Protein AF-A0A815VT09-F1 (afdb_monomer)

Solvent-accessible surface area (backbone atoms only — not comparable to full-atom values): 10024 Å² total; per-residue (Å²): 73,69,74,42,46,54,49,50,65,74,46,77,81,79,57,90,56,63,67,69,66,50,85,74,41,67,67,59,53,48,52,53,51,51,54,52,54,50,49,52,50,40,36,63,64,23,39,87,84,65,73,35,70,61,72,52,72,67,57,49,48,52,47,48,52,58,11,53,47,54,52,54,50,52,55,55,59,70,64,56,77,78,65,90,78,62,76,71,81,79,61,67,69,85,74,80,70,67,67,75,77,80,74,56,100,73,85,66,86,74,83,78,78,84,72,51,74,67,54,54,52,50,51,52,51,48,58,53,48,54,51,51,49,55,53,50,50,62,70,68,50,72,84,67,90,84,60,87,72,77,75,74,63,80,81,84,74,133

Radius of gyration: 28.89 Å; Cα contacts (8 Å, |Δi|>4): 57; chains: 1; bounding box: 84×43×55 Å

Nearest PDB structures (foldseek):
  8d3x-assembly1_A  TM=6.267E-01  e=7.114E+00  Homo sapiens

Mean predicted aligned error: 17.71 Å

Sequence (158 aa):
MTLFNEINCRKIHGEKNVFRGFFTNPIFYGIWIVTFVVQILLVQYGSFAFSCVPLTLEQWMWCLLFGVTVLLWNQLVNLIPVTRHMPKWGAGEVYEQTLPADLGPEGQPRQASSLTKGQILWLRGITRLQTQIAVVDAFYQPPLPNHPLLTMIPKTST

Organism: NCBI:txid433720

Foldseek 3Di:
DVLLVLLVVVDPPLPLCSCVCCVVDPVSVVVSVVVVVVVQCCQQPVCVPPVHHNDDPVVVVVVVVVSVVVVVVSNVVSVDPPPPPDDPPPVDDPPPPPPPQPPDVPRDGDDDPPDDPVRVVVVVVVVVVVVVVVVVVVVVDDPPPDDPPVVPDPPPDD

InterPro domains:
  IPR006068 Cation-transporting P-type ATPase, C-terminal [PF00689] (2-80)
  IPR022141 Plasma membrane calcium transporting P-type ATPase, C-terminal [PF12424] (118-140)
  IPR023298 P-type ATPase, transmembrane domain superfamily [SSF81665] (1-83)

pLDDT: mean 72.31, std 18.32, range [36.5, 95.69]

Structure (mmCIF, N/CA/C/O backbone):
data_AF-A0A815VT09-F1
#
_entry.id   AF-A0A815VT09-F1
#
loop_
_atom_site.group_PDB
_atom_site.id
_atom_site.type_symbol
_atom_site.label_atom_id
_atom_site.label_alt_id
_atom_site.label_comp_id
_atom_site.label_asym_id
_atom_site.label_entity_id
_atom_site.label_seq_id
_atom_site.pdbx_PDB_ins_code
_atom_site.Cartn_x
_atom_site.Cartn_y
_atom_site.Cartn_z
_atom_site.occupancy
_atom_site.B_iso_or_equiv
_atom_site.auth_seq_id
_atom_site.auth_comp_id
_atom_site.auth_asym_id
_atom_site.auth_atom_id
_atom_site.pdbx_PDB_model_num
ATOM 1 N N . MET A 1 1 ? -3.304 5.896 2.622 1.00 85.31 1 MET A N 1
ATOM 2 C CA . MET A 1 1 ? -1.984 5.978 1.948 1.00 85.31 1 MET A CA 1
ATOM 3 C C . MET A 1 1 ? -1.511 4.640 1.393 1.00 85.31 1 MET A C 1
ATOM 5 O O . MET A 1 1 ? -1.344 4.534 0.187 1.00 85.31 1 MET A O 1
ATOM 9 N N . THR A 1 2 ? -1.314 3.623 2.236 1.00 88.88 2 THR A N 1
ATOM 10 C CA . THR A 1 2 ? -0.730 2.314 1.872 1.00 88.88 2 THR A CA 1
ATOM 11 C C . THR A 1 2 ? -1.445 1.615 0.714 1.00 88.88 2 THR A C 1
ATOM 13 O O . THR A 1 2 ? -0.808 1.300 -0.284 1.00 88.88 2 THR A O 1
ATOM 16 N N . LEU A 1 3 ? -2.771 1.477 0.797 1.00 90.50 3 LEU A N 1
ATOM 17 C CA . LEU A 1 3 ? -3.598 0.862 -0.250 1.00 90.50 3 LEU A CA 1
ATOM 18 C C . LEU A 1 3 ? -3.500 1.574 -1.601 1.00 90.50 3 LEU A C 1
ATOM 20 O O . LEU A 1 3 ? -3.496 0.938 -2.647 1.00 90.50 3 LEU A O 1
ATOM 24 N N . PHE A 1 4 ? -3.422 2.904 -1.597 1.00 89.75 4 PHE A N 1
ATOM 25 C CA . PHE A 1 4 ? -3.283 3.686 -2.826 1.00 89.75 4 PHE A CA 1
ATOM 26 C C . PHE A 1 4 ? -1.862 3.598 -3.389 1.00 89.75 4 PHE A C 1
ATOM 28 O O . PHE A 1 4 ? -1.674 3.580 -4.602 1.00 89.75 4 PHE A O 1
ATOM 35 N N . ASN A 1 5 ? -0.857 3.470 -2.522 1.00 86.94 5 ASN A N 1
ATOM 36 C CA . ASN A 1 5 ? 0.512 3.238 -2.959 1.00 86.94 5 ASN A CA 1
ATOM 37 C C . ASN A 1 5 ? 0.681 1.856 -3.608 1.00 86.94 5 ASN A C 1
ATOM 39 O O . ASN A 1 5 ? 1.377 1.739 -4.609 1.00 86.94 5 ASN A O 1
ATOM 43 N N . GLU A 1 6 ? -0.008 0.827 -3.110 1.00 87.56 6 GLU A N 1
ATOM 44 C CA . GLU A 1 6 ? -0.020 -0.511 -3.720 1.00 87.56 6 GLU A CA 1
ATOM 45 C C . GLU A 1 6 ? -0.489 -0.472 -5.187 1.00 87.56 6 GLU A C 1
ATOM 47 O O . GLU A 1 6 ? 0.095 -1.124 -6.057 1.00 87.56 6 GLU A O 1
ATOM 52 N N . ILE A 1 7 ? -1.476 0.379 -5.491 1.00 87.12 7 ILE A N 1
ATOM 53 C CA . ILE A 1 7 ? -1.954 0.622 -6.860 1.00 87.12 7 ILE A CA 1
ATOM 54 C C . ILE A 1 7 ? -0.858 1.260 -7.728 1.00 87.12 7 ILE A C 1
ATOM 56 O O . ILE A 1 7 ? -0.670 0.845 -8.874 1.00 87.12 7 ILE A O 1
ATOM 60 N N . ASN A 1 8 ? -0.104 2.226 -7.195 1.00 85.00 8 ASN A N 1
ATOM 61 C CA . ASN A 1 8 ? 1.016 2.851 -7.908 1.00 85.00 8 ASN A CA 1
ATOM 62 C C . ASN A 1 8 ? 2.187 1.877 -8.128 1.00 85.00 8 ASN A C 1
ATOM 64 O O . ASN A 1 8 ? 2.733 1.807 -9.230 1.00 85.00 8 ASN A O 1
ATOM 68 N N . CYS A 1 9 ? 2.548 1.082 -7.116 1.00 82.06 9 CYS A N 1
ATOM 69 C CA . CYS A 1 9 ? 3.658 0.124 -7.183 1.00 82.06 9 CYS A CA 1
ATOM 70 C C . CYS A 1 9 ? 3.436 -0.989 -8.217 1.00 82.06 9 CYS A C 1
ATOM 72 O O . CYS A 1 9 ? 4.402 -1.578 -8.703 1.00 82.06 9 CYS A O 1
ATOM 74 N N . ARG A 1 10 ? 2.183 -1.245 -8.615 1.00 80.81 10 ARG A N 1
ATOM 75 C CA . ARG A 1 10 ? 1.845 -2.206 -9.673 1.00 80.81 10 ARG A CA 1
ATOM 76 C C . ARG A 1 10 ? 2.502 -1.878 -11.018 1.00 80.81 10 ARG A C 1
ATOM 78 O O . ARG A 1 10 ? 2.753 -2.783 -11.813 1.00 80.81 10 ARG A O 1
ATOM 85 N N . LYS A 1 11 ? 2.754 -0.596 -11.305 1.00 69.75 11 LYS A N 1
ATOM 86 C CA . LYS A 1 11 ? 3.280 -0.119 -12.591 1.00 69.75 11 LYS A CA 1
ATOM 87 C C . LYS A 1 11 ? 4.449 0.843 -12.380 1.00 69.75 11 LYS A C 1
ATOM 89 O O . LYS A 1 11 ? 4.314 2.052 -12.485 1.00 69.75 11 LYS A O 1
ATOM 94 N N . ILE A 1 12 ? 5.625 0.270 -12.135 1.00 65.12 12 ILE A N 1
ATOM 95 C CA . ILE A 1 12 ? 6.893 0.993 -11.915 1.00 65.12 12 ILE A CA 1
ATOM 96 C C . ILE A 1 12 ? 7.601 1.469 -13.201 1.00 65.12 12 ILE A C 1
ATOM 98 O O . ILE A 1 12 ? 8.508 2.288 -13.127 1.00 65.12 12 ILE A O 1
ATOM 102 N N . HIS A 1 13 ? 7.197 1.003 -14.388 1.00 55.25 13 HIS A N 1
ATOM 103 C CA . HIS A 1 13 ? 7.882 1.293 -15.663 1.00 55.25 13 HIS A CA 1
ATOM 104 C C . HIS A 1 13 ? 7.384 2.561 -16.391 1.00 55.25 13 HIS A C 1
ATOM 106 O O . HIS A 1 13 ? 7.272 2.571 -17.614 1.00 55.25 13 HIS A O 1
ATOM 112 N N . GLY A 1 14 ? 7.061 3.638 -15.665 1.00 58.47 14 GLY A N 1
ATOM 113 C CA . GLY A 1 14 ? 6.642 4.916 -16.273 1.00 58.47 14 GLY A CA 1
ATOM 114 C C . GLY A 1 14 ? 5.351 4.838 -17.107 1.00 58.47 14 GLY A C 1
ATOM 115 O O . GLY A 1 14 ? 5.069 5.721 -17.919 1.00 58.47 14 GLY A O 1
ATOM 116 N N . GLU A 1 15 ? 4.558 3.774 -16.941 1.00 66.81 15 GLU A N 1
ATOM 117 C CA . GLU A 1 15 ? 3.270 3.631 -17.612 1.00 66.81 15 GLU A CA 1
ATOM 118 C C . GLU A 1 15 ? 2.275 4.643 -17.029 1.00 66.81 15 GLU A C 1
ATOM 120 O O . GLU A 1 15 ? 1.901 4.568 -15.861 1.00 66.81 15 GLU A O 1
ATOM 125 N N . LYS A 1 16 ? 1.784 5.563 -17.865 1.00 62.41 16 LYS A N 1
ATOM 126 C CA . LYS A 1 16 ? 0.903 6.666 -17.441 1.00 62.41 16 LYS A CA 1
ATOM 127 C C . LYS A 1 16 ? -0.470 6.230 -16.917 1.00 62.41 16 LYS A C 1
ATOM 129 O O . LYS A 1 16 ? -1.183 7.058 -16.376 1.00 62.41 16 LYS A O 1
ATOM 134 N N . ASN A 1 17 ? -0.868 4.965 -17.058 1.00 73.12 17 ASN A N 1
ATOM 135 C CA . ASN A 1 17 ? -2.198 4.491 -16.667 1.00 73.12 17 ASN A CA 1
ATOM 136 C C . ASN A 1 17 ? -2.110 3.382 -15.610 1.00 73.12 17 ASN A C 1
ATOM 138 O O . ASN A 1 17 ? -2.202 2.198 -15.940 1.00 73.12 17 ASN A O 1
ATOM 142 N N . VAL A 1 18 ? -2.022 3.759 -14.331 1.00 72.00 18 VAL A N 1
ATOM 143 C CA . VAL A 1 18 ? -2.031 2.816 -13.190 1.00 72.00 18 VAL A CA 1
ATOM 144 C C . VAL A 1 18 ? -3.286 1.933 -13.138 1.00 72.00 18 VAL A C 1
ATOM 146 O O . VAL A 1 18 ? -3.215 0.784 -12.700 1.00 72.00 18 VAL A O 1
ATOM 149 N N . PHE A 1 19 ? -4.412 2.404 -13.684 1.00 69.88 19 PHE A N 1
ATOM 150 C CA . PHE A 1 19 ? -5.679 1.663 -13.749 1.00 69.88 19 PHE A CA 1
ATOM 151 C C . PHE A 1 19 ? -5.796 0.696 -14.938 1.00 69.88 19 PHE A C 1
ATOM 153 O O . PHE A 1 19 ? -6.715 -0.126 -14.978 1.00 69.88 19 PHE A O 1
ATOM 160 N N . ARG A 1 20 ? -4.886 0.744 -15.922 1.00 74.38 20 ARG A N 1
ATOM 161 C CA . ARG A 1 20 ? -5.005 -0.107 -17.116 1.00 74.38 20 ARG A CA 1
ATOM 162 C C . ARG A 1 20 ? -4.812 -1.573 -16.739 1.00 74.38 20 ARG A C 1
ATOM 164 O O . ARG A 1 20 ? -3.770 -1.957 -16.215 1.00 74.38 20 ARG A O 1
ATOM 171 N N . GLY A 1 21 ? -5.830 -2.394 -16.976 1.00 73.19 21 GLY A N 1
ATOM 172 C CA . GLY A 1 21 ? -5.823 -3.806 -16.595 1.00 73.19 21 GLY A CA 1
ATOM 173 C C . GLY A 1 21 ? -5.904 -4.043 -15.085 1.00 73.19 21 GLY A C 1
ATOM 174 O O . GLY A 1 21 ? -5.399 -5.053 -14.603 1.00 73.19 21 GLY A O 1
ATOM 175 N N . PHE A 1 22 ? -6.466 -3.103 -14.312 1.00 78.94 22 PHE A N 1
ATOM 176 C CA . PHE A 1 22 ? -6.713 -3.278 -12.872 1.00 78.94 22 PHE A CA 1
ATOM 177 C C . PHE A 1 22 ? -7.554 -4.532 -12.589 1.00 78.94 22 PHE A C 1
ATOM 179 O O . PHE A 1 22 ? -7.165 -5.367 -11.783 1.00 78.94 22 PHE A O 1
ATOM 186 N N . PHE A 1 23 ? -8.637 -4.718 -13.345 1.00 78.62 23 PHE A N 1
ATOM 187 C CA . PHE A 1 23 ? -9.553 -5.856 -13.203 1.00 78.62 23 PHE A CA 1
ATOM 188 C C . PHE A 1 23 ? -9.113 -7.127 -13.944 1.00 78.62 23 PHE A C 1
ATOM 190 O O . PHE A 1 23 ? -9.783 -8.148 -13.862 1.00 78.62 23 PHE A O 1
ATOM 197 N N . THR A 1 24 ? -7.997 -7.092 -14.677 1.00 83.00 24 THR A N 1
ATOM 198 C CA . THR A 1 24 ? -7.518 -8.253 -15.448 1.00 83.00 24 THR A CA 1
ATOM 199 C C . THR A 1 24 ? -6.841 -9.294 -14.556 1.00 83.00 24 THR A C 1
ATOM 201 O O . THR A 1 24 ? -6.805 -10.468 -14.908 1.00 83.00 24 THR A O 1
ATOM 204 N N . ASN A 1 25 ? -6.299 -8.883 -13.404 1.00 84.62 25 ASN A N 1
ATOM 205 C CA . ASN A 1 25 ? -5.637 -9.785 -12.468 1.00 84.62 25 ASN A CA 1
ATOM 206 C C . ASN A 1 25 ? -6.471 -9.929 -11.179 1.00 84.62 25 ASN A C 1
ATOM 208 O O . ASN A 1 25 ? -6.451 -9.012 -10.351 1.00 84.62 25 ASN A O 1
ATOM 212 N N . PRO A 1 26 ? -7.168 -11.065 -10.983 1.00 84.88 26 PRO A N 1
ATOM 213 C CA . PRO A 1 26 ? -8.036 -11.263 -9.828 1.00 84.88 26 PRO A CA 1
ATOM 214 C C . PRO A 1 26 ? -7.314 -11.354 -8.491 1.00 84.88 26 PRO A C 1
ATOM 216 O O . PRO A 1 26 ? -7.870 -10.985 -7.458 1.00 84.88 26 PRO A O 1
ATOM 219 N N . ILE A 1 27 ? -6.050 -11.766 -8.508 1.00 88.38 27 ILE A N 1
ATOM 220 C CA . ILE A 1 27 ? -5.225 -11.842 -7.304 1.00 88.38 27 ILE A CA 1
ATOM 221 C C . ILE A 1 27 ? -4.957 -10.431 -6.770 1.00 88.38 27 ILE A C 1
ATOM 223 O O . ILE A 1 27 ? -5.018 -10.208 -5.565 1.00 88.38 27 ILE A O 1
ATOM 227 N N . PHE A 1 28 ? -4.720 -9.464 -7.663 1.00 87.56 28 PHE A N 1
ATOM 228 C CA . PHE A 1 28 ? -4.390 -8.096 -7.269 1.00 87.56 28 PHE A CA 1
ATOM 229 C C . PHE A 1 28 ? -5.549 -7.405 -6.544 1.00 87.56 28 PHE A C 1
ATOM 231 O O . PHE A 1 28 ? -5.385 -6.964 -5.408 1.00 87.56 28 PHE A O 1
ATOM 238 N N . TYR A 1 29 ? -6.735 -7.331 -7.163 1.00 89.00 29 TYR A N 1
ATOM 239 C CA . TYR A 1 29 ? -7.871 -6.693 -6.491 1.00 89.00 29 TYR A CA 1
ATOM 240 C C . TYR A 1 29 ? -8.353 -7.520 -5.289 1.00 89.00 29 TYR A C 1
ATOM 242 O O . TYR A 1 29 ? -8.861 -6.945 -4.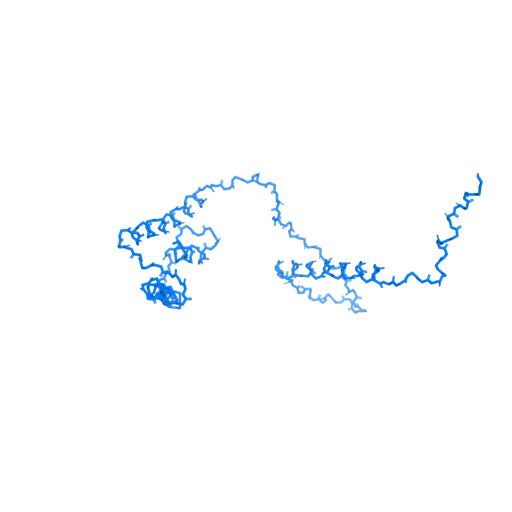331 1.00 89.00 29 TYR A O 1
ATOM 250 N N . GLY A 1 30 ? -8.163 -8.846 -5.303 1.00 92.81 30 GLY A N 1
ATOM 251 C CA . GLY A 1 30 ? -8.461 -9.714 -4.166 1.00 92.81 30 GLY A CA 1
ATOM 252 C C . GLY A 1 30 ? -7.643 -9.345 -2.929 1.00 92.81 30 GLY A C 1
ATOM 253 O O . GLY A 1 30 ? -8.219 -9.080 -1.875 1.00 92.81 30 GLY A O 1
ATOM 254 N N . ILE A 1 31 ? -6.315 -9.252 -3.065 1.00 92.38 31 ILE A N 1
ATOM 255 C CA . ILE A 1 31 ? -5.425 -8.834 -1.969 1.00 92.38 31 ILE A CA 1
ATOM 256 C C . ILE A 1 31 ? -5.783 -7.424 -1.500 1.00 92.38 31 ILE A C 1
ATOM 258 O O . ILE A 1 31 ? -5.928 -7.210 -0.301 1.00 92.38 31 ILE A O 1
ATOM 262 N N . TRP A 1 32 ? -6.007 -6.497 -2.431 1.00 93.00 32 TRP A N 1
ATOM 263 C CA . TRP A 1 32 ? -6.353 -5.112 -2.113 1.00 93.00 32 TRP A CA 1
ATOM 264 C C . TRP A 1 32 ? -7.653 -4.985 -1.296 1.00 93.0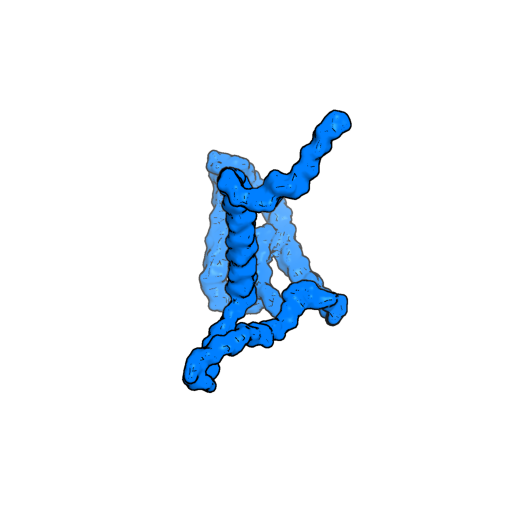0 32 TRP A C 1
ATOM 266 O O . TRP A 1 32 ? -7.726 -4.216 -0.338 1.00 93.00 32 TRP A O 1
ATOM 276 N N . ILE A 1 33 ? -8.690 -5.759 -1.638 1.00 93.69 33 ILE A N 1
ATOM 277 C CA . ILE A 1 33 ? -9.955 -5.774 -0.884 1.00 93.69 33 ILE A CA 1
ATOM 278 C C . ILE A 1 33 ? -9.749 -6.402 0.496 1.00 93.69 33 ILE A C 1
ATOM 280 O O . ILE A 1 33 ? -10.225 -5.858 1.492 1.00 93.69 33 ILE A O 1
ATOM 284 N N . VAL A 1 34 ? -9.032 -7.528 0.572 1.00 95.69 34 VAL A N 1
ATOM 285 C CA . VAL A 1 34 ? -8.756 -8.207 1.846 1.00 95.69 34 VAL A CA 1
ATOM 286 C C . VAL A 1 34 ? -7.996 -7.281 2.794 1.00 95.69 34 VAL A C 1
ATOM 288 O O . VAL A 1 34 ? -8.390 -7.140 3.951 1.00 95.69 34 VAL A O 1
ATOM 291 N N . THR A 1 35 ? -6.952 -6.600 2.319 1.00 94.56 35 THR A N 1
ATOM 292 C CA . THR A 1 35 ? -6.179 -5.663 3.144 1.00 94.56 35 THR A CA 1
ATOM 293 C C . THR A 1 35 ? -7.012 -4.459 3.582 1.00 94.56 35 THR A C 1
ATOM 295 O O . THR A 1 35 ? -6.883 -4.037 4.731 1.00 94.56 35 THR A O 1
ATOM 298 N N . PHE A 1 36 ? -7.910 -3.942 2.738 1.00 93.94 36 PHE A N 1
ATOM 299 C CA . PHE A 1 36 ? -8.838 -2.871 3.117 1.00 93.94 36 PHE A CA 1
ATOM 300 C C . PHE A 1 36 ? -9.814 -3.296 4.224 1.00 93.94 36 PHE A C 1
ATOM 302 O O . PHE A 1 36 ? -9.952 -2.595 5.227 1.00 93.94 36 PHE A O 1
ATOM 309 N N . VAL A 1 37 ? -10.444 -4.466 4.090 1.00 94.81 37 VAL A N 1
ATOM 310 C CA . VAL A 1 37 ? -11.382 -4.985 5.100 1.00 94.81 37 VAL A CA 1
ATOM 311 C C . VAL A 1 37 ? -10.667 -5.258 6.421 1.00 94.81 37 VAL A C 1
ATOM 313 O O . VAL A 1 37 ? -11.146 -4.850 7.478 1.00 94.81 37 VAL A O 1
ATOM 316 N N . VAL A 1 38 ? -9.492 -5.892 6.372 1.00 94.31 38 VAL A N 1
ATOM 317 C CA . VAL A 1 38 ? -8.682 -6.144 7.571 1.00 94.31 38 VAL A CA 1
ATOM 318 C C . VAL A 1 38 ? -8.284 -4.830 8.247 1.00 94.31 38 VAL A C 1
ATOM 320 O O . VAL A 1 38 ? -8.389 -4.734 9.466 1.00 94.31 38 VAL A O 1
ATOM 323 N N . GLN A 1 39 ? -7.897 -3.796 7.492 1.00 92.19 39 GLN A N 1
ATOM 324 C CA . GLN A 1 39 ? -7.597 -2.476 8.060 1.00 92.19 39 GLN A CA 1
ATOM 325 C C . GLN A 1 39 ? -8.801 -1.869 8.787 1.00 92.19 39 GLN A C 1
ATOM 327 O O . GLN A 1 39 ? -8.631 -1.351 9.887 1.00 92.19 39 GLN A O 1
ATOM 332 N N . ILE A 1 40 ? -10.012 -1.971 8.230 1.00 91.31 40 ILE A N 1
ATOM 333 C CA . ILE A 1 40 ? -11.229 -1.489 8.904 1.00 91.31 40 ILE A CA 1
ATOM 334 C C . ILE A 1 40 ? -11.460 -2.249 10.213 1.00 91.31 40 ILE A C 1
ATOM 336 O O . ILE A 1 40 ? -11.683 -1.627 11.251 1.00 91.31 40 ILE A O 1
ATOM 340 N N . LEU A 1 41 ? -11.366 -3.582 10.187 1.00 92.00 41 LEU A N 1
ATOM 341 C CA . LEU A 1 41 ? -11.570 -4.405 11.381 1.00 92.00 41 LEU A CA 1
ATOM 342 C C . LEU A 1 41 ? -10.536 -4.096 12.471 1.00 92.00 41 LEU A C 1
ATOM 344 O O . LEU A 1 41 ? -10.894 -3.968 13.640 1.00 92.00 41 LEU A O 1
ATOM 348 N N . LEU A 1 42 ? -9.269 -3.925 12.094 1.00 91.31 42 LEU A N 1
ATOM 349 C CA . LEU A 1 42 ? -8.201 -3.587 13.033 1.00 91.31 42 LEU A CA 1
ATOM 350 C C . LEU A 1 42 ? -8.348 -2.174 13.603 1.00 91.31 42 LEU A C 1
ATOM 352 O O . LEU A 1 42 ? -8.144 -1.984 14.796 1.00 91.31 42 LEU A O 1
ATOM 356 N N . VAL A 1 43 ? -8.730 -1.183 12.798 1.00 90.44 43 VAL A N 1
ATOM 357 C CA . VAL A 1 43 ? -8.909 0.191 13.294 1.00 90.44 43 VAL A CA 1
ATOM 358 C C . VAL A 1 43 ? -10.126 0.290 14.215 1.00 90.44 43 VAL A C 1
ATOM 360 O O . VAL A 1 43 ? -10.063 0.966 15.238 1.00 90.44 43 VAL A O 1
ATOM 363 N N . GLN A 1 44 ? -11.220 -0.401 13.889 1.00 88.12 44 GLN A N 1
ATOM 364 C CA . GLN A 1 44 ? -12.461 -0.299 14.656 1.00 88.12 44 GLN A CA 1
ATOM 365 C C . GLN A 1 44 ? -12.467 -1.180 15.915 1.00 88.12 44 GLN A C 1
ATOM 367 O O . GLN A 1 44 ? -13.031 -0.779 16.933 1.00 88.12 44 GLN A O 1
ATOM 372 N N . TYR A 1 45 ? -11.842 -2.361 15.861 1.00 87.44 45 TYR A N 1
ATOM 373 C CA . TYR A 1 45 ? -11.901 -3.371 16.928 1.00 87.44 45 TYR A CA 1
ATOM 374 C C . TYR A 1 45 ? -10.532 -3.756 17.508 1.00 87.44 45 TYR A C 1
ATOM 376 O O . TYR A 1 45 ? -10.465 -4.463 18.511 1.00 87.44 45 TYR A O 1
ATOM 384 N N . GLY A 1 46 ? -9.424 -3.278 16.941 1.00 85.69 46 GLY A N 1
ATOM 385 C CA . GLY A 1 46 ? -8.064 -3.594 17.394 1.00 85.69 46 GLY A CA 1
ATOM 386 C C . GLY A 1 46 ? -7.603 -2.830 18.636 1.00 85.69 46 GLY A C 1
ATOM 387 O O . GLY A 1 46 ? -6.411 -2.836 18.935 1.00 85.69 46 GLY A O 1
ATOM 388 N N . SER A 1 47 ? -8.511 -2.185 19.373 1.00 80.69 47 SER A N 1
ATOM 389 C CA . SER A 1 47 ? -8.170 -1.358 20.537 1.00 80.69 47 SER A CA 1
ATOM 390 C C . SER A 1 47 ? -7.445 -2.138 21.637 1.00 80.69 47 SER A C 1
ATOM 392 O O . SER A 1 47 ? -6.475 -1.646 22.202 1.00 80.69 47 SER A O 1
ATOM 394 N N . PHE A 1 48 ? -7.839 -3.394 21.872 1.00 75.75 48 PHE A N 1
ATOM 395 C CA . PHE A 1 48 ? -7.244 -4.232 22.917 1.00 75.75 48 PHE A CA 1
ATOM 396 C C . PHE A 1 48 ? -5.839 -4.756 22.570 1.00 75.75 48 PHE A C 1
ATOM 398 O O . PHE A 1 48 ? -4.990 -4.856 23.447 1.00 75.75 48 PHE A O 1
ATOM 405 N N . ALA A 1 49 ? -5.582 -5.094 21.301 1.00 83.25 49 ALA A N 1
ATOM 406 C CA . ALA A 1 49 ? -4.334 -5.742 20.879 1.00 83.25 49 ALA A CA 1
ATOM 407 C C . ALA A 1 49 ? -3.303 -4.771 20.280 1.00 83.25 49 ALA A C 1
ATOM 409 O O . ALA A 1 49 ? -2.102 -4.990 20.408 1.00 83.25 49 ALA A O 1
ATOM 410 N N . PHE A 1 50 ? -3.762 -3.708 19.619 1.00 83.19 50 PHE A N 1
ATOM 411 C CA . PHE A 1 50 ? -2.918 -2.777 18.864 1.00 83.19 50 PHE A CA 1
ATOM 412 C C . PHE A 1 50 ? -2.990 -1.342 19.399 1.00 83.19 50 PHE A C 1
ATOM 414 O O . PHE A 1 50 ? -2.489 -0.430 18.743 1.00 83.19 50 PHE A O 1
ATOM 421 N N . SER A 1 51 ? -3.635 -1.123 20.554 1.00 84.38 51 SER A N 1
ATOM 422 C CA . SER A 1 51 ? -3.848 0.204 21.158 1.00 84.38 51 SER A CA 1
ATOM 423 C C . SER A 1 51 ? -4.397 1.238 20.166 1.00 84.38 51 SER A C 1
ATOM 425 O O . SER A 1 51 ? -4.073 2.423 20.228 1.00 84.38 51 SER A O 1
ATOM 427 N N . CYS A 1 52 ? -5.207 0.781 19.208 1.00 84.94 52 CYS A N 1
ATOM 428 C CA . CYS A 1 52 ? -5.804 1.630 18.187 1.00 84.94 52 CYS A CA 1
ATOM 429 C C . CYS A 1 52 ? -7.090 2.273 18.720 1.00 84.94 52 CYS A C 1
ATOM 431 O O . CYS A 1 52 ? -7.910 1.616 19.367 1.00 84.94 52 CYS A O 1
ATOM 433 N N . VAL A 1 53 ? -7.271 3.563 18.442 1.00 87.56 53 VAL A N 1
ATOM 434 C CA . VAL A 1 53 ? -8.515 4.283 18.738 1.00 87.56 53 VAL A CA 1
ATOM 435 C C . VAL A 1 53 ? -9.397 4.232 17.489 1.00 87.56 53 VAL A C 1
ATOM 437 O O . VAL A 1 53 ? -8.889 4.511 16.398 1.00 87.56 53 VAL A O 1
ATOM 440 N N . PRO A 1 54 ? -10.693 3.889 17.615 1.00 88.38 54 PRO A N 1
ATOM 441 C CA . PRO A 1 54 ? -11.600 3.889 16.479 1.00 88.38 54 PRO A CA 1
ATOM 442 C C . PRO A 1 54 ? -11.681 5.288 15.870 1.00 88.38 54 PRO A C 1
ATOM 444 O O . PRO A 1 54 ? -11.897 6.282 16.566 1.00 88.38 54 PRO A O 1
ATOM 447 N N . LEU A 1 55 ? -11.501 5.351 14.557 1.00 89.62 55 LEU A N 1
ATOM 448 C CA . LEU A 1 55 ? -11.473 6.601 13.812 1.00 89.62 55 LEU A CA 1
ATOM 449 C C . LEU A 1 55 ? -12.896 7.064 13.481 1.00 89.62 55 LEU A C 1
ATOM 451 O O . LEU A 1 55 ? -13.742 6.261 13.077 1.00 89.62 55 LEU A O 1
ATOM 455 N N . THR A 1 56 ? -13.162 8.365 13.607 1.00 92.25 56 THR A N 1
ATOM 456 C CA . THR A 1 56 ? -14.453 8.936 13.192 1.00 92.25 56 THR A CA 1
ATOM 457 C C . THR A 1 56 ? -14.569 8.970 11.667 1.00 92.25 56 THR A C 1
ATOM 459 O O . THR A 1 56 ? -13.565 8.972 10.953 1.00 92.25 56 THR A O 1
ATOM 462 N N . LEU A 1 57 ? -15.797 9.021 11.136 1.00 90.69 57 LEU A N 1
ATOM 463 C CA . LEU A 1 57 ? -16.030 9.043 9.685 1.00 90.69 57 LEU A CA 1
ATOM 464 C C . LEU A 1 57 ? -15.337 10.236 9.005 1.00 90.69 57 LEU A C 1
ATOM 466 O O . LEU A 1 57 ? -14.786 10.094 7.918 1.00 90.69 57 LEU A O 1
ATOM 470 N N . GLU A 1 58 ? -15.295 11.391 9.668 1.00 93.62 58 GLU A N 1
ATOM 471 C CA . GLU A 1 58 ? -14.573 12.563 9.169 1.00 93.62 58 GLU A CA 1
ATOM 472 C C . GLU A 1 58 ? -13.069 12.283 9.018 1.00 93.62 58 GLU A C 1
ATOM 474 O O . GLU A 1 58 ? -12.480 12.554 7.974 1.00 93.62 58 GLU A O 1
ATOM 479 N N . GLN A 1 59 ? -12.446 11.663 10.022 1.00 92.44 59 GLN A N 1
ATOM 480 C CA . GLN A 1 59 ? -11.030 11.291 9.974 1.00 92.44 59 GLN A CA 1
ATOM 481 C C . GLN A 1 59 ? -10.754 10.219 8.911 1.00 92.44 59 GLN A C 1
ATOM 483 O O . GLN A 1 59 ? -9.747 10.300 8.205 1.00 92.44 59 GLN A O 1
ATOM 488 N N . TRP A 1 60 ? -11.667 9.260 8.729 1.00 92.31 60 TRP A N 1
ATOM 489 C CA . TRP A 1 60 ? -11.608 8.305 7.619 1.00 92.31 60 TRP A CA 1
ATOM 490 C C . TRP A 1 60 ? -11.590 9.009 6.260 1.00 92.31 60 TRP A C 1
ATOM 492 O O . TRP A 1 60 ? -10.775 8.662 5.401 1.00 92.31 60 TRP A O 1
ATOM 502 N N . MET A 1 61 ? -12.434 10.026 6.075 1.00 93.12 61 MET A N 1
ATOM 503 C CA . MET A 1 61 ? -12.470 10.815 4.842 1.00 93.12 61 MET A CA 1
ATOM 504 C C . MET A 1 61 ? -11.177 11.602 4.626 1.00 93.12 61 MET A C 1
ATOM 506 O O . MET A 1 61 ? -10.657 11.604 3.510 1.00 93.12 61 MET A O 1
ATOM 510 N N . TRP A 1 62 ? -10.599 12.189 5.678 1.00 93.69 62 TRP A N 1
ATOM 511 C CA . TRP A 1 62 ? -9.277 12.817 5.599 1.00 93.69 62 TRP A CA 1
ATOM 512 C C . TRP A 1 62 ? -8.189 11.812 5.195 1.00 93.69 62 TRP A C 1
ATOM 514 O O . TRP A 1 62 ? -7.400 12.082 4.286 1.00 93.69 62 TRP A O 1
ATOM 524 N N . CYS A 1 63 ? -8.173 10.617 5.793 1.00 92.75 63 CYS A N 1
ATOM 525 C CA . CYS A 1 63 ? -7.237 9.553 5.420 1.00 92.75 63 CYS A CA 1
ATOM 526 C C . CYS A 1 63 ? -7.399 9.102 3.961 1.00 92.75 63 CYS A C 1
ATOM 528 O O . CYS A 1 63 ? -6.399 8.818 3.287 1.00 92.75 63 CYS A O 1
ATOM 530 N N . LEU A 1 64 ? -8.637 9.031 3.471 1.00 92.31 64 LEU A N 1
ATOM 531 C CA . LEU A 1 64 ? -8.942 8.662 2.093 1.00 92.31 64 LEU A CA 1
ATOM 532 C C . LEU A 1 64 ? -8.506 9.762 1.122 1.00 92.31 64 LEU A C 1
ATOM 534 O O . LEU A 1 64 ? -7.842 9.454 0.133 1.00 92.31 64 LEU A O 1
ATOM 538 N N . LEU A 1 65 ? -8.786 11.027 1.443 1.00 93.56 65 LEU A N 1
ATOM 539 C CA . LEU A 1 65 ? -8.372 12.191 0.659 1.00 93.56 65 LEU A CA 1
ATOM 540 C C . LEU A 1 65 ? -6.853 12.211 0.471 1.00 93.56 65 LEU A C 1
ATOM 542 O O . LEU A 1 65 ? -6.364 12.204 -0.658 1.00 93.56 65 LEU A O 1
ATOM 546 N N . PHE A 1 66 ? -6.105 12.147 1.572 1.00 93.62 66 PHE A N 1
ATOM 547 C CA . PHE A 1 66 ? -4.649 12.073 1.523 1.00 93.62 66 PHE A CA 1
ATOM 548 C C . PHE A 1 66 ? -4.173 10.832 0.754 1.00 93.62 66 PHE A C 1
ATOM 550 O O . PHE A 1 66 ? -3.242 10.916 -0.046 1.00 93.62 66 PHE A O 1
ATOM 557 N N . GLY A 1 67 ? -4.855 9.698 0.935 1.00 91.94 67 GLY A N 1
ATOM 558 C CA . GLY A 1 67 ? -4.635 8.470 0.176 1.00 91.94 67 GLY A CA 1
ATOM 559 C C . GLY A 1 67 ? -4.686 8.659 -1.339 1.00 91.94 67 GLY A C 1
ATOM 560 O O . GLY A 1 67 ? -3.752 8.264 -2.035 1.00 91.94 67 GLY A O 1
ATOM 561 N N . VAL A 1 68 ? -5.747 9.288 -1.840 1.00 91.31 68 VAL A N 1
ATOM 562 C CA . VAL A 1 68 ? -5.947 9.550 -3.273 1.00 91.31 68 VAL A CA 1
ATOM 563 C C . VAL A 1 68 ? -4.899 10.523 -3.814 1.00 91.31 68 VAL A C 1
ATOM 565 O O . VAL A 1 68 ? -4.419 10.338 -4.935 1.00 91.31 68 VAL A O 1
ATOM 568 N N . THR A 1 69 ? -4.469 11.503 -3.015 1.00 92.00 69 THR A N 1
ATOM 569 C CA . THR A 1 69 ? -3.405 12.445 -3.402 1.00 92.00 69 THR A CA 1
ATOM 570 C C . THR A 1 69 ? -2.114 11.733 -3.813 1.00 92.00 69 THR A C 1
ATOM 572 O O . THR A 1 69 ? -1.430 12.204 -4.717 1.00 92.00 69 THR A O 1
ATOM 575 N N . VAL A 1 70 ? -1.800 10.560 -3.250 1.00 90.19 70 VAL A N 1
ATOM 576 C CA . VAL A 1 70 ? -0.626 9.759 -3.655 1.00 90.19 70 VAL A CA 1
ATOM 577 C C . VAL A 1 70 ? -0.734 9.252 -5.098 1.00 90.19 70 VAL A C 1
ATOM 579 O O . VAL A 1 70 ? 0.273 9.193 -5.808 1.00 90.19 70 VAL A O 1
ATOM 582 N N . LEU A 1 71 ? -1.938 8.918 -5.573 1.00 87.44 71 LEU A N 1
ATOM 583 C CA . LEU A 1 71 ? -2.152 8.559 -6.979 1.00 87.44 71 LEU A CA 1
ATOM 584 C C . LEU A 1 71 ? -1.914 9.767 -7.887 1.00 87.44 71 LEU A C 1
ATOM 586 O O . LEU A 1 71 ? -1.202 9.655 -8.880 1.00 87.44 71 LEU A O 1
ATOM 590 N N . LEU A 1 72 ? -2.464 10.929 -7.523 1.00 87.44 72 LEU A N 1
ATOM 591 C CA . LEU A 1 72 ? -2.295 12.170 -8.285 1.00 87.44 72 LEU A CA 1
ATOM 592 C C . LEU A 1 72 ? -0.830 12.616 -8.332 1.00 87.44 72 LEU A C 1
ATOM 594 O O . LEU A 1 72 ? -0.328 12.983 -9.393 1.00 87.44 72 LEU A O 1
ATOM 598 N N . TRP A 1 73 ? -0.130 12.524 -7.201 1.00 87.81 73 TRP A N 1
ATOM 599 C CA . TRP A 1 73 ? 1.284 12.868 -7.092 1.00 87.81 73 TRP A CA 1
ATOM 600 C C . TRP A 1 73 ? 2.156 12.015 -8.017 1.00 87.81 73 TRP A C 1
ATOM 602 O O . TRP A 1 73 ? 3.017 12.548 -8.711 1.00 87.81 73 TRP A O 1
ATOM 612 N N . ASN A 1 74 ? 1.894 10.706 -8.100 1.00 85.12 74 ASN A N 1
ATOM 613 C CA . ASN A 1 74 ? 2.610 9.813 -9.014 1.00 85.12 74 ASN A CA 1
ATOM 614 C C . ASN A 1 74 ? 2.451 10.250 -10.483 1.00 85.12 74 ASN A C 1
ATOM 616 O O . ASN A 1 74 ? 3.418 10.269 -11.240 1.00 85.12 74 ASN A O 1
ATOM 620 N N . GLN A 1 75 ? 1.254 10.688 -10.879 1.00 85.25 75 GLN A N 1
ATOM 621 C CA . GLN A 1 75 ? 1.014 11.183 -12.239 1.00 85.25 75 GLN A CA 1
ATOM 622 C C . GLN A 1 75 ? 1.693 12.518 -12.516 1.00 85.25 75 GLN A C 1
ATOM 624 O O . GLN A 1 75 ? 2.199 12.721 -13.619 1.00 85.25 75 GLN A O 1
ATOM 629 N N . LEU A 1 76 ? 1.749 13.397 -11.516 1.00 85.44 76 LEU A N 1
ATOM 630 C CA . LEU A 1 76 ? 2.484 14.653 -11.609 1.00 85.44 76 LEU A CA 1
ATOM 631 C C . LEU A 1 76 ? 3.990 14.405 -11.781 1.00 85.44 76 LEU A C 1
ATOM 633 O O . LEU A 1 76 ? 4.605 15.002 -12.659 1.00 85.44 76 LEU A O 1
ATOM 637 N N . VAL A 1 77 ? 4.578 13.486 -11.007 1.00 84.06 77 VAL A N 1
ATOM 638 C CA . VAL A 1 77 ? 6.002 13.124 -11.132 1.00 84.06 77 VAL A CA 1
ATOM 639 C C . VAL A 1 77 ? 6.298 12.496 -12.496 1.00 84.06 77 VAL A C 1
ATOM 641 O O . VAL A 1 77 ? 7.278 12.867 -13.136 1.00 84.06 77 VAL A O 1
ATOM 644 N N . ASN A 1 78 ? 5.423 11.617 -12.990 1.00 78.19 78 ASN A N 1
ATOM 645 C CA . ASN A 1 78 ? 5.561 11.008 -14.318 1.00 78.19 78 ASN A CA 1
ATOM 646 C C . ASN A 1 78 ? 5.388 12.007 -15.478 1.00 78.19 78 ASN A C 1
ATOM 648 O O . ASN A 1 78 ? 5.742 11.690 -16.617 1.00 78.19 78 ASN A O 1
ATOM 652 N N . LEU A 1 79 ? 4.824 13.193 -15.222 1.00 79.31 79 LEU A N 1
ATOM 653 C CA . LEU A 1 79 ? 4.698 14.255 -16.218 1.00 79.31 79 LEU A CA 1
ATOM 654 C C . LEU A 1 79 ? 5.999 15.043 -16.389 1.00 79.31 79 LEU A C 1
ATOM 656 O O . LEU A 1 79 ? 6.216 15.596 -17.464 1.00 79.31 79 LEU A O 1
ATOM 660 N N . ILE A 1 80 ? 6.859 15.085 -15.367 1.00 80.00 80 ILE A N 1
ATOM 661 C CA . ILE A 1 80 ? 8.134 15.800 -15.421 1.00 80.00 80 ILE A CA 1
ATOM 662 C C . ILE A 1 80 ? 9.074 15.014 -16.345 1.00 80.00 80 ILE A C 1
ATOM 664 O O . ILE A 1 80 ? 9.514 13.918 -15.980 1.00 80.00 80 ILE A O 1
ATOM 668 N N . PRO A 1 81 ? 9.404 15.527 -17.547 1.00 69.81 81 PRO A N 1
ATOM 669 C CA . PRO A 1 81 ? 10.403 14.883 -18.372 1.00 69.81 81 PRO A CA 1
ATOM 670 C C . PRO A 1 81 ? 11.728 14.972 -17.622 1.00 69.81 81 PRO A C 1
ATOM 672 O O . PRO A 1 81 ? 12.229 16.060 -17.340 1.00 69.81 81 PRO A O 1
ATOM 675 N N . VAL A 1 82 ? 12.301 13.819 -17.291 1.00 64.56 82 VAL A N 1
ATOM 676 C CA . VAL A 1 82 ? 13.679 13.742 -16.820 1.00 64.56 82 VAL A CA 1
ATOM 677 C C . VAL A 1 82 ? 14.556 14.193 -17.985 1.00 64.56 82 VAL A C 1
ATOM 679 O O . VAL A 1 82 ? 14.891 13.415 -18.880 1.00 64.56 82 VAL A O 1
ATOM 682 N N . THR A 1 83 ? 14.861 15.491 -18.022 1.00 57.00 83 THR A N 1
ATOM 683 C CA . THR A 1 83 ? 15.839 16.072 -18.935 1.00 57.00 83 THR A CA 1
ATOM 684 C C . THR A 1 83 ? 17.095 15.210 -18.873 1.00 57.00 83 THR A C 1
ATOM 686 O O . THR A 1 83 ? 17.601 14.913 -17.792 1.00 57.00 83 THR A O 1
ATOM 689 N N . ARG A 1 84 ? 17.572 14.791 -20.050 1.00 56.28 84 ARG A N 1
ATOM 690 C CA . ARG A 1 84 ? 18.679 13.852 -20.335 1.00 56.28 84 ARG A CA 1
ATOM 691 C C . ARG A 1 84 ? 20.042 14.166 -19.681 1.00 56.28 84 ARG A C 1
ATOM 693 O O . ARG A 1 84 ? 21.028 13.520 -20.017 1.00 56.28 84 ARG A O 1
ATOM 700 N N . HIS A 1 85 ? 20.117 15.111 -18.752 1.00 51.62 85 HIS A N 1
ATOM 701 C CA . HIS A 1 85 ? 21.330 15.540 -18.062 1.00 51.62 85 HIS A CA 1
ATOM 702 C C . HIS A 1 85 ? 21.311 15.199 -16.569 1.00 51.62 85 HIS A C 1
ATOM 704 O O . HIS A 1 85 ? 21.770 15.981 -15.744 1.00 51.62 85 HIS A O 1
ATOM 710 N N . MET A 1 86 ? 20.819 14.016 -16.200 1.00 51.06 86 MET A N 1
ATOM 711 C CA . MET A 1 86 ? 21.302 13.416 -14.961 1.00 51.06 86 MET A CA 1
ATOM 712 C C . MET A 1 86 ? 22.667 12.794 -15.271 1.00 51.06 86 MET A C 1
ATOM 714 O O . MET A 1 86 ? 22.735 11.961 -16.185 1.00 51.06 86 MET A O 1
ATOM 718 N N . PRO A 1 87 ? 23.757 13.159 -14.562 1.00 52.91 87 PRO A N 1
ATOM 719 C CA . PRO A 1 87 ? 24.950 12.323 -14.586 1.00 52.91 87 PRO A CA 1
ATOM 720 C C . PRO A 1 87 ? 24.495 10.905 -14.242 1.00 52.91 87 PRO A C 1
ATOM 722 O O . PRO A 1 87 ? 23.599 10.736 -13.412 1.00 52.91 87 PRO A O 1
ATOM 725 N N . LYS A 1 88 ? 25.040 9.896 -14.928 1.00 53.50 88 LYS A N 1
ATOM 726 C CA . LYS A 1 88 ? 24.697 8.479 -14.737 1.00 53.50 88 LYS A CA 1
ATOM 727 C C . LYS A 1 88 ? 25.105 8.012 -13.336 1.00 53.50 88 LYS A C 1
ATOM 729 O O . LYS A 1 88 ? 25.997 7.187 -13.175 1.00 53.50 88 LYS A O 1
ATOM 734 N N . TRP A 1 89 ? 24.462 8.520 -12.297 1.00 51.94 89 TRP A N 1
ATOM 735 C CA . TRP A 1 89 ? 24.660 8.042 -10.949 1.00 51.94 89 TRP A CA 1
ATOM 736 C C . TRP A 1 89 ? 23.774 6.813 -10.790 1.00 51.94 89 TRP A C 1
ATOM 738 O O . TRP A 1 89 ? 22.573 6.901 -10.560 1.00 51.94 89 TRP A O 1
ATOM 748 N N . GLY A 1 90 ? 24.362 5.648 -11.055 1.00 54.09 90 GLY A N 1
ATOM 749 C CA . GLY A 1 90 ? 23.694 4.354 -10.904 1.00 54.09 90 GLY A CA 1
ATOM 750 C C . GLY A 1 90 ? 22.999 3.810 -12.155 1.00 54.09 90 GLY A C 1
ATOM 751 O O . GLY A 1 90 ? 22.621 2.638 -12.162 1.00 54.09 90 GLY A O 1
ATOM 752 N N . ALA A 1 91 ? 22.921 4.570 -13.252 1.00 46.75 91 ALA A N 1
ATOM 753 C CA . ALA A 1 91 ? 22.753 3.984 -14.582 1.00 46.75 91 ALA A CA 1
ATOM 754 C C . ALA A 1 91 ? 24.096 3.376 -14.989 1.00 46.75 91 ALA A C 1
ATOM 756 O O . ALA A 1 91 ? 24.818 3.947 -15.804 1.00 46.75 91 ALA A O 1
ATOM 757 N N . GLY A 1 92 ? 24.448 2.264 -14.331 1.00 44.19 92 GLY A N 1
ATOM 758 C CA . GLY A 1 92 ? 25.620 1.475 -14.655 1.00 44.19 92 GLY A CA 1
ATOM 759 C C . GLY A 1 92 ? 25.663 1.322 -16.160 1.00 44.19 92 GLY A C 1
ATOM 760 O O . GLY A 1 92 ? 24.733 0.776 -16.763 1.00 44.19 92 GLY A O 1
ATOM 761 N N . GLU A 1 93 ? 26.716 1.876 -16.754 1.00 43.16 93 GLU A N 1
ATOM 762 C CA . GLU A 1 93 ? 27.188 1.407 -18.039 1.00 43.16 93 GLU A CA 1
ATOM 763 C C . GLU A 1 93 ? 27.107 -0.107 -17.979 1.00 43.16 93 GLU A C 1
ATOM 765 O O . GLU A 1 93 ? 27.471 -0.713 -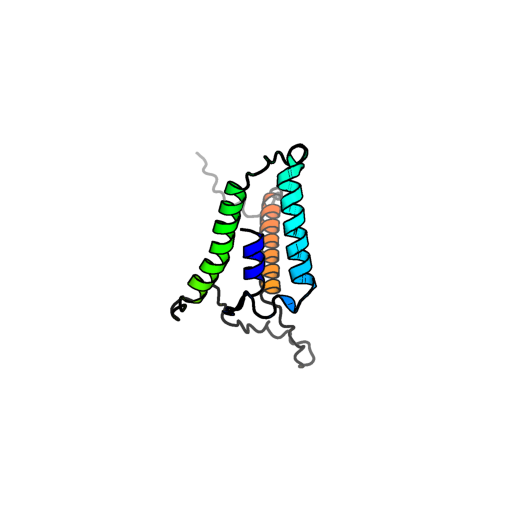16.966 1.00 43.16 93 GLU A O 1
ATOM 770 N N . VAL A 1 94 ? 26.481 -0.685 -18.999 1.00 47.81 94 VAL A N 1
ATOM 771 C CA . VAL A 1 94 ? 26.506 -2.119 -19.222 1.00 47.81 94 VAL A CA 1
ATOM 772 C C . VAL A 1 94 ? 27.983 -2.472 -19.243 1.00 47.81 94 VAL A C 1
ATOM 774 O O . VAL A 1 94 ? 28.676 -2.254 -20.230 1.00 47.81 94 VAL A O 1
ATOM 777 N N . TYR A 1 95 ? 28.480 -2.881 -18.081 1.00 45.59 95 TYR A N 1
ATOM 778 C CA . TYR A 1 95 ? 29.819 -3.363 -17.913 1.00 45.59 95 TYR A CA 1
ATOM 779 C C . TYR A 1 95 ? 29.703 -4.772 -18.488 1.00 45.59 95 TYR A C 1
ATOM 781 O O . TYR A 1 95 ? 29.346 -5.749 -17.838 1.00 45.59 95 TYR A O 1
ATOM 789 N N . GLU A 1 96 ? 29.919 -4.861 -19.788 1.00 38.31 96 GLU A N 1
ATOM 790 C CA . GLU A 1 96 ? 30.411 -6.079 -20.398 1.00 38.31 96 GLU A CA 1
ATOM 791 C C . GLU A 1 96 ? 31.880 -6.227 -19.978 1.00 38.31 96 GLU A C 1
ATOM 793 O O . GLU A 1 96 ? 32.785 -6.269 -20.796 1.00 38.31 96 GLU A O 1
ATOM 798 N N . GLN A 1 97 ? 32.162 -6.258 -18.671 1.00 42.72 97 GLN A N 1
ATOM 799 C CA . GLN A 1 97 ? 33.414 -6.839 -18.188 1.00 42.72 97 GLN A CA 1
ATOM 800 C C . GLN A 1 97 ? 33.069 -8.312 -18.194 1.00 42.72 97 GLN A C 1
ATOM 802 O O . GLN A 1 97 ? 32.603 -8.901 -17.217 1.00 42.72 97 GLN A O 1
ATOM 807 N N . THR A 1 98 ? 33.213 -8.856 -19.399 1.00 39.16 98 THR A N 1
ATOM 808 C CA . THR A 1 98 ? 33.905 -10.111 -19.608 1.00 39.16 98 THR A CA 1
ATOM 809 C C . THR A 1 98 ? 34.706 -10.428 -18.351 1.00 39.16 98 THR A C 1
ATOM 811 O O . THR A 1 98 ? 35.757 -9.833 -18.092 1.00 39.16 98 THR A O 1
ATOM 814 N N . LEU A 1 99 ? 34.164 -11.329 -17.528 1.00 48.78 99 LEU A N 1
ATOM 815 C CA . LEU A 1 99 ? 34.995 -12.177 -16.685 1.00 48.78 99 LEU A CA 1
ATOM 816 C C . LEU A 1 99 ? 36.178 -12.579 -17.579 1.00 48.78 99 LEU A C 1
ATOM 818 O O . LEU A 1 99 ? 35.910 -12.929 -18.738 1.00 48.78 99 LEU A O 1
ATOM 822 N N . PRO A 1 100 ? 37.445 -12.440 -17.140 1.00 42.69 100 PRO A N 1
ATOM 823 C CA . PRO A 1 100 ? 38.559 -12.898 -17.958 1.00 42.69 100 PRO A CA 1
ATOM 824 C C . PRO A 1 100 ? 38.194 -14.312 -18.372 1.00 42.69 100 PRO A C 1
ATOM 826 O O . PRO A 1 100 ? 37.807 -15.101 -17.510 1.00 42.69 100 PRO A O 1
ATOM 829 N N . ALA A 1 101 ? 38.141 -14.545 -19.686 1.00 44.56 101 ALA A N 1
ATOM 830 C CA . ALA A 1 101 ? 37.743 -15.823 -20.231 1.00 44.56 101 ALA A CA 1
ATOM 831 C C . ALA A 1 101 ? 38.532 -16.877 -19.460 1.00 44.56 101 ALA A C 1
ATOM 833 O O . ALA A 1 101 ? 39.759 -16.907 -19.554 1.00 44.56 101 ALA A O 1
ATOM 834 N N . ASP A 1 102 ? 37.844 -17.660 -18.627 1.00 44.62 102 ASP A N 1
ATOM 835 C CA . ASP A 1 102 ? 38.439 -18.850 -18.055 1.00 44.62 102 ASP A CA 1
ATOM 836 C C . ASP A 1 102 ? 38.598 -19.778 -19.252 1.00 44.62 102 ASP A C 1
ATOM 838 O O . ASP A 1 102 ? 37.660 -20.463 -19.675 1.00 44.62 102 ASP A O 1
ATOM 842 N N . LEU A 1 103 ? 39.746 -19.638 -19.917 1.00 48.28 103 LEU A N 1
ATOM 843 C CA . LEU A 1 103 ? 40.186 -20.498 -20.991 1.00 48.28 103 LEU A CA 1
ATOM 844 C C . LEU A 1 103 ? 40.418 -21.854 -20.339 1.00 48.28 103 LEU A C 1
ATOM 846 O O . LEU A 1 103 ? 41.533 -22.206 -19.959 1.00 48.28 103 LEU A O 1
ATOM 850 N N . GLY A 1 104 ? 39.338 -22.621 -20.210 1.00 46.81 104 GLY A N 1
ATOM 851 C CA . GLY A 1 104 ? 39.455 -24.058 -20.075 1.00 46.81 104 GLY A CA 1
ATOM 852 C C . GLY A 1 104 ? 40.356 -24.569 -21.207 1.00 46.81 104 GLY A C 1
ATOM 853 O O . GLY A 1 104 ? 40.364 -23.974 -22.290 1.00 46.81 104 GLY A O 1
ATOM 854 N N . PRO A 1 105 ? 41.103 -25.661 -20.994 1.00 47.69 105 PRO A N 1
ATOM 855 C CA . PRO A 1 105 ? 42.152 -26.139 -21.903 1.00 47.69 105 PRO A CA 1
ATOM 856 C C . PRO A 1 105 ? 41.691 -26.510 -23.333 1.00 47.69 105 PRO A C 1
ATOM 858 O O . PRO A 1 105 ? 42.493 -26.979 -24.127 1.00 47.69 105 PRO A O 1
ATOM 861 N N . GLU A 1 106 ? 40.425 -26.274 -23.683 1.00 50.69 106 GLU A N 1
ATOM 862 C CA . GLU A 1 106 ? 39.735 -26.754 -24.884 1.00 50.69 106 GLU A CA 1
ATOM 863 C C . GLU A 1 106 ? 39.095 -25.626 -25.725 1.00 50.69 106 GLU A C 1
ATOM 865 O O . GLU A 1 106 ? 38.209 -25.882 -26.531 1.00 50.69 106 GLU A O 1
ATOM 870 N N . GLY A 1 107 ? 39.502 -24.360 -25.565 1.00 48.91 107 GLY A N 1
ATOM 871 C CA . GLY A 1 107 ? 39.239 -23.305 -26.566 1.00 48.91 107 GLY A CA 1
ATOM 872 C C . GLY A 1 107 ? 37.769 -22.968 -26.888 1.00 48.91 107 GLY A C 1
ATOM 873 O O . GLY A 1 107 ? 37.518 -22.195 -27.812 1.00 48.91 107 GLY A O 1
ATOM 874 N N . GLN A 1 108 ? 36.792 -23.495 -26.143 1.00 36.94 108 GLN A N 1
ATOM 875 C CA . GLN A 1 108 ? 35.369 -23.233 -26.360 1.00 36.94 108 GLN A CA 1
ATOM 876 C C . GLN A 1 108 ? 34.828 -22.273 -25.284 1.00 36.94 108 GLN A C 1
ATOM 878 O O . GLN A 1 108 ? 34.950 -22.567 -24.091 1.00 36.94 108 GLN A O 1
ATOM 883 N N . PRO A 1 109 ? 34.194 -21.142 -25.654 1.00 38.81 109 PRO A N 1
ATOM 884 C CA . PRO A 1 109 ? 33.615 -20.233 -24.673 1.00 38.81 109 PRO A CA 1
ATOM 885 C C . PRO A 1 109 ? 32.431 -20.912 -23.970 1.00 38.81 109 PRO A C 1
ATOM 887 O O . PRO A 1 109 ? 31.377 -21.136 -24.569 1.00 38.81 109 PRO A O 1
ATOM 890 N N . ARG A 1 110 ? 32.581 -21.233 -22.678 1.00 40.72 110 ARG A N 1
ATOM 891 C CA . ARG A 1 110 ? 31.435 -21.562 -21.819 1.00 40.72 110 ARG A CA 1
ATOM 892 C C . ARG A 1 110 ? 30.584 -20.302 -21.665 1.00 40.72 110 ARG A C 1
ATOM 894 O O . ARG A 1 110 ? 31.098 -19.259 -21.273 1.00 40.72 110 ARG A O 1
ATOM 901 N N . GLN A 1 111 ? 29.294 -20.402 -21.995 1.00 36.50 111 GLN A N 1
ATOM 902 C CA . GLN A 1 111 ? 28.329 -19.304 -21.884 1.00 36.50 111 GLN A CA 1
ATOM 903 C C . GLN A 1 111 ? 28.383 -18.691 -20.480 1.00 36.50 111 GLN A C 1
ATOM 905 O O . GLN A 1 111 ? 27.998 -19.325 -19.497 1.00 36.50 111 GLN A O 1
ATOM 910 N N . ALA A 1 112 ? 28.864 -17.452 -20.390 1.00 46.06 112 ALA A N 1
ATOM 911 C CA . ALA A 1 112 ? 28.821 -16.678 -19.164 1.00 46.06 112 ALA A CA 1
ATOM 912 C C . ALA A 1 112 ? 27.352 -16.362 -18.852 1.00 46.06 112 ALA A C 1
ATOM 914 O O . ALA A 1 112 ? 26.692 -15.614 -19.573 1.00 46.06 112 ALA A O 1
ATOM 915 N N . SER A 1 113 ? 26.820 -16.967 -17.792 1.00 45.91 113 SER A N 1
ATOM 916 C CA . SER A 1 113 ? 25.466 -16.696 -17.316 1.00 45.91 113 SER A CA 1
ATOM 917 C C . SER A 1 113 ? 25.339 -15.217 -16.942 1.00 45.91 113 SER A C 1
ATOM 919 O O . SER A 1 113 ? 26.060 -14.735 -16.065 1.00 45.91 113 SER A O 1
ATOM 921 N N . SER A 1 114 ? 24.419 -14.497 -17.586 1.00 49.00 114 SER A N 1
ATOM 922 C CA . SER A 1 114 ? 24.124 -13.096 -17.289 1.00 49.00 114 SER A CA 1
ATOM 923 C C . SER A 1 114 ? 23.527 -12.968 -15.883 1.00 49.00 114 SER A C 1
ATOM 925 O O . SER A 1 114 ? 22.335 -13.207 -15.676 1.00 49.00 114 SER A O 1
ATOM 927 N N . LEU A 1 115 ? 24.349 -12.608 -14.899 1.00 57.19 115 LEU A N 1
ATOM 928 C CA . LEU A 1 115 ? 23.882 -12.325 -13.545 1.00 57.19 115 LEU A CA 1
ATOM 929 C C . LEU A 1 115 ? 23.049 -11.035 -13.559 1.00 57.19 115 LEU A C 1
ATOM 931 O O . LEU A 1 115 ? 23.492 -9.981 -14.015 1.00 57.19 115 LEU A O 1
ATOM 935 N N . THR A 1 116 ? 21.821 -11.117 -13.054 1.00 64.88 116 THR A N 1
ATOM 936 C CA . THR A 1 116 ? 20.906 -9.973 -12.948 1.00 64.88 116 THR A CA 1
ATOM 937 C C . THR A 1 116 ? 21.511 -8.910 -12.022 1.00 64.88 116 THR A C 1
ATOM 939 O O . THR A 1 116 ? 22.192 -9.245 -11.055 1.00 64.88 116 THR A O 1
ATOM 942 N N . LYS A 1 117 ? 21.228 -7.617 -12.252 1.00 51.06 117 LYS A N 1
ATOM 943 C CA . LYS A 1 117 ? 21.728 -6.479 -11.442 1.00 51.06 117 LYS A CA 1
ATOM 944 C C . LYS A 1 117 ? 21.626 -6.708 -9.923 1.00 51.06 117 LYS A C 1
ATOM 946 O O . LYS A 1 117 ? 22.541 -6.354 -9.187 1.00 51.06 117 LYS A O 1
ATOM 951 N N . GLY A 1 118 ? 20.547 -7.347 -9.463 1.00 67.88 118 GLY A N 1
ATOM 952 C CA . GLY A 1 118 ? 20.359 -7.714 -8.055 1.00 67.88 118 GLY A CA 1
ATOM 953 C C . GLY A 1 118 ? 21.344 -8.774 -7.548 1.00 67.88 118 GLY A C 1
ATOM 954 O O . GLY A 1 118 ? 21.820 -8.666 -6.424 1.00 67.88 118 GLY A O 1
ATOM 955 N N . GLN A 1 119 ? 21.719 -9.745 -8.383 1.00 64.94 119 GLN A N 1
ATOM 956 C CA 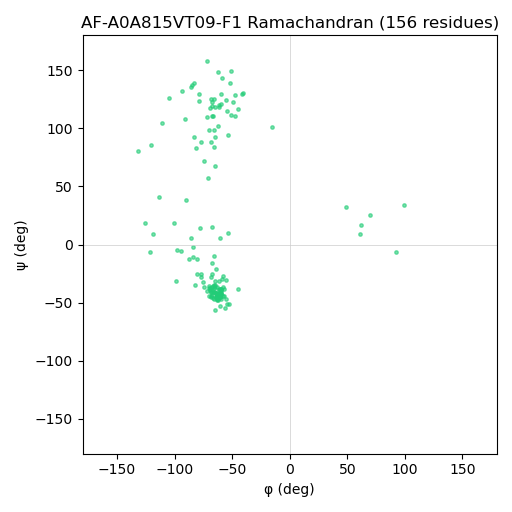. GLN A 1 119 ? 22.696 -10.782 -8.038 1.00 64.94 119 GLN A CA 1
ATOM 957 C C . GLN A 1 119 ? 24.111 -10.203 -7.919 1.00 64.94 119 GLN A C 1
ATOM 959 O O . GLN A 1 119 ? 24.841 -10.572 -7.008 1.00 64.94 119 GLN A O 1
ATOM 964 N N . ILE A 1 120 ? 24.479 -9.241 -8.773 1.00 74.62 120 ILE A N 1
ATOM 965 C CA . ILE A 1 120 ? 25.781 -8.551 -8.708 1.00 74.62 120 ILE A 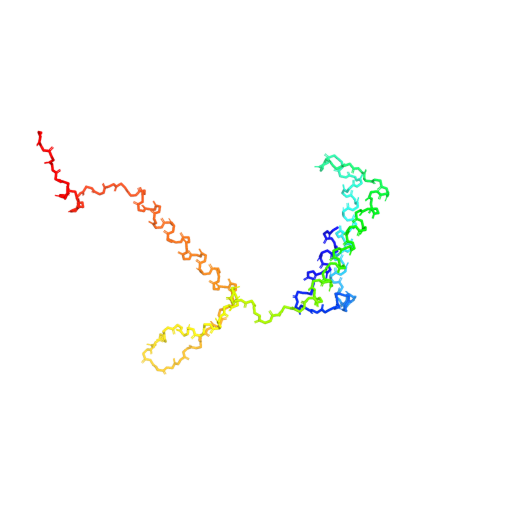CA 1
ATOM 966 C C . ILE A 1 120 ? 25.871 -7.669 -7.454 1.00 74.62 120 ILE A C 1
ATOM 968 O O . ILE A 1 120 ? 26.902 -7.634 -6.782 1.00 74.62 120 ILE A O 1
ATOM 972 N N . LEU A 1 121 ? 24.785 -6.969 -7.114 1.00 76.56 121 LEU A N 1
ATOM 973 C CA . LEU A 1 121 ? 24.715 -6.169 -5.888 1.00 76.56 121 LEU A CA 1
ATOM 974 C C . LEU A 1 121 ? 24.775 -7.048 -4.634 1.00 76.56 121 LEU A C 1
ATOM 976 O O . LEU A 1 121 ? 25.488 -6.711 -3.690 1.00 76.56 121 LEU A O 1
ATOM 980 N N . TRP A 1 122 ? 24.094 -8.195 -4.648 1.00 79.00 122 TRP A N 1
ATOM 981 C CA . TRP A 1 122 ? 24.165 -9.187 -3.576 1.00 79.00 122 TRP A CA 1
ATOM 982 C C . TRP A 1 122 ? 25.579 -9.762 -3.423 1.00 79.00 122 TRP A C 1
ATOM 984 O O . TRP A 1 122 ? 26.113 -9.794 -2.315 1.00 79.00 122 TRP A O 1
ATOM 994 N N . LEU A 1 123 ? 26.238 -10.099 -4.537 1.00 79.81 123 LEU A N 1
ATOM 995 C CA . LEU A 1 123 ? 27.621 -10.579 -4.549 1.00 79.81 123 LEU A CA 1
ATOM 996 C C . LEU A 1 123 ? 28.590 -9.537 -3.960 1.00 79.81 123 LEU A C 1
ATOM 998 O O . LEU A 1 123 ? 29.420 -9.872 -3.119 1.00 79.81 123 LEU A O 1
ATOM 1002 N N . ARG A 1 124 ? 28.441 -8.255 -4.331 1.00 77.94 124 ARG A N 1
ATOM 1003 C CA . ARG A 1 124 ? 29.231 -7.149 -3.754 1.00 77.94 124 ARG A CA 1
ATOM 1004 C C . ARG A 1 124 ? 28.977 -6.967 -2.257 1.00 77.94 124 ARG A C 1
ATOM 1006 O O . ARG A 1 124 ? 29.912 -6.677 -1.506 1.00 77.94 124 ARG A O 1
ATOM 1013 N N . GLY A 1 125 ? 27.732 -7.162 -1.820 1.00 84.06 125 GLY A N 1
ATOM 1014 C CA . GLY A 1 125 ? 27.364 -7.195 -0.405 1.00 84.06 125 GLY A CA 1
ATOM 1015 C C . GLY A 1 125 ? 28.127 -8.280 0.358 1.00 84.06 125 GLY A C 1
ATOM 1016 O O . GLY A 1 125 ? 28.704 -7.996 1.405 1.00 84.06 125 GLY A O 1
ATOM 1017 N N . ILE A 1 126 ? 28.227 -9.484 -0.212 1.00 88.06 126 ILE A N 1
ATOM 1018 C CA . ILE A 1 126 ? 28.978 -10.601 0.380 1.00 88.06 126 ILE A CA 1
ATOM 1019 C C . ILE A 1 126 ? 30.474 -10.309 0.438 1.00 88.06 126 ILE A C 1
ATOM 1021 O O . ILE A 1 126 ? 31.073 -10.471 1.498 1.00 88.06 126 ILE A O 1
ATOM 1025 N N . THR A 1 127 ? 31.081 -9.818 -0.644 1.00 77.69 127 THR A N 1
ATOM 1026 C CA . THR A 1 127 ? 32.522 -9.506 -0.641 1.00 77.69 127 THR A CA 1
ATOM 1027 C C . THR A 1 127 ? 32.887 -8.435 0.390 1.00 77.69 127 THR A C 1
ATOM 1029 O O . THR A 1 127 ? 33.972 -8.468 0.971 1.00 77.69 127 THR A O 1
ATOM 1032 N N . ARG A 1 128 ? 31.963 -7.503 0.667 1.00 84.62 128 ARG A N 1
ATOM 1033 C CA . ARG A 1 128 ? 32.133 -6.474 1.701 1.00 84.62 128 ARG A CA 1
ATOM 1034 C C . ARG A 1 128 ? 32.039 -7.060 3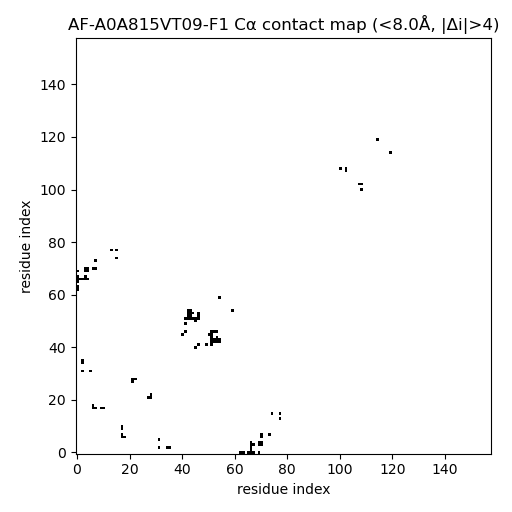.110 1.00 84.62 128 ARG A C 1
ATOM 1036 O O . ARG A 1 128 ? 32.808 -6.672 3.981 1.00 84.62 128 ARG A O 1
ATOM 1043 N N . LEU A 1 129 ? 31.122 -7.999 3.335 1.00 85.62 129 LEU A N 1
ATOM 1044 C CA . LEU A 1 129 ? 31.022 -8.702 4.617 1.00 85.62 129 LEU A CA 1
ATOM 1045 C C . LEU A 1 129 ? 32.245 -9.590 4.867 1.00 85.62 129 LEU A C 1
ATOM 1047 O O . LEU A 1 129 ? 32.780 -9.588 5.968 1.00 85.62 129 LEU A O 1
ATOM 1051 N N . GLN A 1 130 ? 32.742 -10.280 3.840 1.00 82.38 130 GLN A N 1
ATOM 1052 C CA . GLN A 1 130 ? 33.950 -11.106 3.939 1.00 82.38 130 GLN A CA 1
ATOM 1053 C C . GLN A 1 130 ? 35.183 -10.288 4.340 1.00 82.38 130 GLN A C 1
ATOM 1055 O O . GLN A 1 130 ? 35.961 -10.724 5.181 1.00 82.38 130 GLN A O 1
ATOM 1060 N N . THR A 1 131 ? 35.341 -9.079 3.796 1.00 82.81 131 THR A N 1
ATOM 1061 C CA . THR A 1 131 ? 36.440 -8.180 4.187 1.00 82.81 131 THR A CA 1
ATOM 1062 C C . THR A 1 131 ? 36.269 -7.645 5.605 1.00 82.81 131 THR A C 1
ATOM 1064 O O . THR A 1 131 ? 37.251 -7.553 6.334 1.00 82.81 131 THR A O 1
ATOM 1067 N N . GLN A 1 132 ? 35.041 -7.340 6.030 1.00 85.56 132 GLN A N 1
ATOM 1068 C CA . GLN A 1 132 ? 34.777 -6.939 7.415 1.00 85.56 132 GLN A CA 1
ATOM 1069 C C . GLN A 1 132 ? 35.093 -8.060 8.409 1.00 85.56 132 GLN A C 1
ATOM 1071 O O . GLN A 1 132 ? 35.730 -7.792 9.421 1.00 85.56 132 GLN A O 1
ATOM 1076 N N . ILE A 1 133 ? 34.716 -9.302 8.101 1.00 85.25 133 ILE A N 1
ATOM 1077 C CA . ILE A 1 133 ? 35.034 -10.471 8.931 1.00 85.25 133 ILE A CA 1
ATOM 1078 C C . ILE A 1 133 ? 36.547 -10.685 8.989 1.00 85.25 133 ILE A C 1
ATOM 1080 O O . ILE A 1 133 ? 37.091 -10.778 10.078 1.00 85.25 133 ILE A O 1
ATOM 1084 N N . ALA A 1 134 ? 37.247 -10.641 7.852 1.00 85.00 134 ALA A N 1
ATOM 1085 C CA . ALA A 1 134 ? 38.701 -10.807 7.825 1.00 85.00 134 ALA A CA 1
ATOM 1086 C C . ALA A 1 134 ? 39.445 -9.735 8.646 1.00 85.00 134 ALA A C 1
ATOM 1088 O O . ALA A 1 134 ? 40.434 -10.033 9.312 1.00 85.00 134 ALA A O 1
ATOM 1089 N N . VAL A 1 135 ? 38.964 -8.487 8.618 1.00 85.69 135 VAL A N 1
ATOM 1090 C CA . VAL A 1 135 ? 39.521 -7.397 9.432 1.00 85.69 135 VAL A CA 1
ATOM 1091 C C . VAL A 1 135 ? 3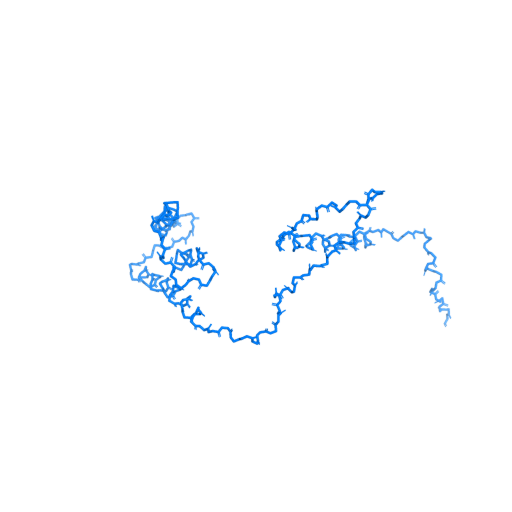9.242 -7.625 10.919 1.00 85.69 135 VAL A C 1
ATOM 1093 O O . VAL A 1 135 ? 40.144 -7.459 11.734 1.00 85.69 135 VAL A O 1
ATOM 1096 N N . VAL A 1 136 ? 38.021 -8.026 11.282 1.00 86.62 136 VAL A N 1
ATOM 1097 C CA . VAL A 1 136 ? 37.659 -8.339 12.675 1.00 86.62 136 VAL A CA 1
ATOM 1098 C C . VAL A 1 136 ? 38.466 -9.527 13.199 1.00 86.62 136 VAL A C 1
ATOM 1100 O O . VAL A 1 136 ? 39.004 -9.447 14.301 1.00 86.62 136 VAL A O 1
ATOM 1103 N N . ASP A 1 137 ? 38.629 -10.577 12.399 1.00 82.50 137 ASP A N 1
ATOM 1104 C CA . ASP A 1 137 ? 39.451 -11.738 12.738 1.00 82.50 137 ASP A CA 1
ATOM 1105 C C . ASP A 1 137 ? 40.916 -11.335 12.945 1.00 82.50 137 ASP A C 1
ATOM 1107 O O . ASP A 1 137 ? 41.549 -11.800 13.889 1.00 82.50 137 ASP A O 1
ATOM 1111 N N . ALA A 1 138 ? 41.449 -10.410 12.139 1.00 79.62 138 ALA A N 1
ATOM 1112 C CA . ALA A 1 138 ? 42.794 -9.867 12.335 1.00 79.62 138 ALA A CA 1
ATOM 1113 C C . ALA A 1 138 ? 42.937 -9.062 13.643 1.00 79.62 138 ALA A C 1
ATOM 1115 O O . ALA A 1 138 ? 44.010 -9.069 14.242 1.00 79.62 138 ALA A O 1
ATOM 1116 N N . PHE A 1 139 ? 41.871 -8.402 14.115 1.00 80.81 139 PHE A N 1
ATOM 1117 C CA . PHE A 1 139 ? 41.852 -7.732 15.425 1.00 80.81 139 PHE A CA 1
ATOM 1118 C C . PHE A 1 139 ? 41.692 -8.704 16.600 1.00 80.81 139 PHE A C 1
ATOM 1120 O O . PHE A 1 139 ? 42.143 -8.401 17.704 1.00 80.81 139 PHE A O 1
ATOM 1127 N N . TYR A 1 140 ? 41.040 -9.848 16.381 1.00 78.06 140 TYR A N 1
ATOM 1128 C CA . TYR A 1 140 ? 40.814 -10.865 17.410 1.00 78.06 140 TYR A CA 1
ATOM 1129 C C . TYR A 1 140 ? 41.962 -11.876 17.526 1.00 78.06 140 TYR A C 1
ATOM 1131 O O . TYR A 1 140 ? 42.026 -12.633 18.497 1.00 78.06 140 TYR A O 1
ATOM 1139 N N . GLN A 1 141 ? 42.882 -11.899 16.559 1.00 72.56 141 GLN A N 1
ATOM 1140 C CA . GLN A 1 141 ? 44.103 -12.683 16.667 1.00 72.56 141 GLN A CA 1
ATOM 1141 C C . GLN A 1 141 ? 44.993 -12.096 17.776 1.00 72.56 141 GLN A C 1
ATOM 1143 O O . GLN A 1 141 ? 45.362 -10.921 17.709 1.00 72.56 141 GLN A O 1
ATOM 1148 N N . PRO A 1 142 ? 45.364 -12.885 18.803 1.00 66.81 142 PRO A N 1
ATOM 1149 C CA . PRO A 1 142 ? 46.350 -12.441 19.777 1.00 66.81 142 PRO A CA 1
ATOM 1150 C C . PRO A 1 142 ? 47.657 -12.125 19.035 1.00 66.81 142 PRO A C 1
ATOM 1152 O O . PRO A 1 142 ? 47.988 -12.837 18.081 1.00 66.81 142 PRO A O 1
ATOM 1155 N N . PRO A 1 143 ? 48.414 -11.086 19.437 1.00 61.38 143 PRO A N 1
ATOM 1156 C CA . PRO A 1 143 ? 49.696 -10.792 18.814 1.00 61.38 143 PRO A CA 1
ATOM 1157 C C . PRO A 1 143 ? 50.557 -12.052 18.870 1.00 61.38 143 PRO A C 1
ATOM 1159 O O . PRO A 1 143 ? 50.892 -12.536 19.952 1.00 61.38 143 PRO A O 1
ATOM 1162 N N . LEU A 1 144 ? 50.870 -12.611 17.697 1.00 56.25 144 LEU A N 1
ATOM 1163 C CA . LEU A 1 144 ? 51.773 -13.747 17.597 1.00 56.25 144 LEU A CA 1
ATOM 1164 C C . LEU A 1 144 ? 53.083 -13.350 18.289 1.00 56.25 144 LEU A C 1
ATOM 1166 O O . LEU A 1 144 ? 53.684 -12.339 17.897 1.00 56.25 144 LEU A O 1
ATOM 1170 N N . PRO A 1 145 ? 53.562 -14.114 19.288 1.00 54.06 145 PRO A N 1
ATOM 1171 C CA . PRO A 1 145 ? 54.938 -13.966 19.707 1.00 54.06 145 PRO A CA 1
ATOM 1172 C C . PRO A 1 145 ? 55.763 -14.321 18.467 1.00 54.06 145 PRO A C 1
ATOM 1174 O O . PRO A 1 145 ? 55.630 -15.424 17.941 1.00 54.06 145 PRO A O 1
ATOM 1177 N N . ASN A 1 146 ? 56.579 -13.377 17.988 1.00 55.28 146 ASN A N 1
ATOM 1178 C CA . ASN A 1 146 ? 57.573 -13.534 16.912 1.00 55.28 146 ASN A CA 1
ATOM 1179 C C . ASN A 1 146 ? 57.183 -13.056 15.494 1.00 55.28 146 ASN A C 1
ATOM 1181 O O . ASN A 1 146 ? 57.691 -13.598 14.513 1.00 55.28 146 ASN A O 1
ATOM 1185 N N . HIS A 1 147 ? 56.384 -11.990 15.342 1.00 52.62 147 HIS A N 1
ATOM 1186 C CA . HIS A 1 147 ? 56.388 -11.240 14.074 1.00 52.62 147 HIS A CA 1
ATOM 1187 C C . HIS A 1 147 ? 57.611 -10.290 14.009 1.00 52.62 147 HIS A C 1
ATOM 1189 O O . HIS A 1 147 ? 57.804 -9.492 14.932 1.00 52.62 147 HIS A O 1
ATOM 1195 N N . PRO A 1 148 ? 58.414 -10.285 12.925 1.00 54.66 148 PRO A N 1
ATOM 1196 C CA . PRO A 1 148 ? 59.635 -9.471 12.779 1.00 54.66 148 PRO A CA 1
ATOM 1197 C C . PRO A 1 148 ? 59.410 -7.946 12.680 1.00 54.66 148 PRO A C 1
ATOM 1199 O O . PRO A 1 148 ? 60.318 -7.219 12.300 1.00 54.66 148 PRO A O 1
ATOM 1202 N N . LEU A 1 149 ? 58.222 -7.436 13.028 1.00 50.97 149 LEU A N 1
ATOM 1203 C CA . LEU A 1 149 ? 57.922 -5.995 13.045 1.00 50.97 149 LEU A CA 1
ATOM 1204 C C . LEU A 1 149 ? 58.027 -5.358 14.443 1.00 50.97 149 LEU A C 1
ATOM 1206 O O . LEU A 1 149 ? 57.964 -4.139 14.558 1.00 50.97 149 LEU A O 1
ATOM 1210 N N . LEU A 1 150 ? 58.268 -6.147 15.499 1.00 48.28 150 LEU A N 1
ATOM 1211 C CA . LEU A 1 150 ? 58.599 -5.634 16.841 1.00 48.28 150 LEU A CA 1
ATOM 1212 C C . LEU A 1 150 ? 60.100 -5.338 17.041 1.00 48.28 150 LEU A C 1
ATOM 1214 O O . LEU A 1 150 ? 60.515 -4.984 18.141 1.00 48.28 150 LEU A O 1
ATOM 1218 N N . THR A 1 151 ? 60.925 -5.444 15.994 1.00 48.28 151 THR A N 1
ATOM 1219 C CA . THR A 1 151 ? 62.338 -5.013 16.007 1.00 48.28 151 THR A CA 1
ATOM 1220 C C . THR A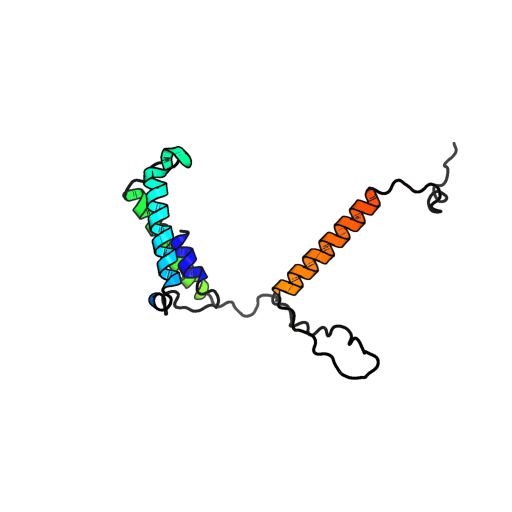 1 151 ? 62.548 -3.591 15.471 1.00 48.28 151 THR A C 1
ATOM 1222 O O . THR A 1 151 ? 63.652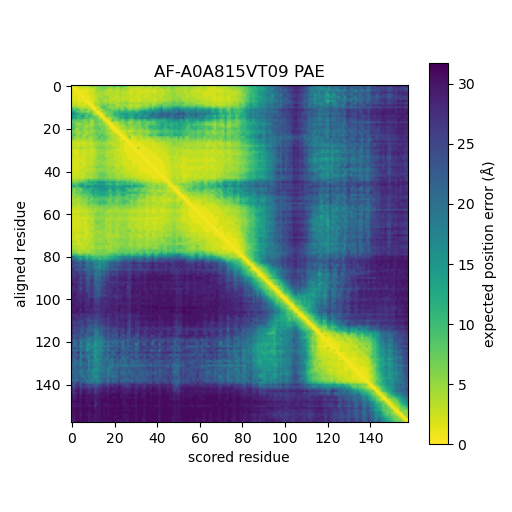 -3.069 15.580 1.00 48.28 151 THR A O 1
ATOM 1225 N N . MET A 1 152 ? 61.507 -2.930 14.943 1.00 48.47 152 MET A N 1
ATOM 1226 C CA . MET A 1 152 ? 61.568 -1.547 14.432 1.00 48.47 152 MET A CA 1
ATOM 1227 C C . MET A 1 152 ? 61.019 -0.489 15.402 1.00 48.47 152 MET A C 1
ATOM 1229 O O . MET A 1 152 ? 60.730 0.632 14.993 1.00 48.47 152 MET A O 1
ATOM 1233 N N . ILE A 1 153 ? 60.891 -0.800 16.694 1.00 48.75 153 ILE A N 1
ATOM 1234 C CA . ILE A 1 153 ? 60.707 0.248 17.704 1.00 48.75 153 ILE A CA 1
ATOM 1235 C C . ILE A 1 153 ? 62.105 0.638 18.197 1.00 48.75 153 ILE A C 1
ATOM 1237 O O . ILE A 1 153 ? 62.734 -0.165 18.894 1.00 48.75 153 ILE A O 1
ATOM 1241 N N . PRO A 1 154 ? 62.632 1.829 17.851 1.00 43.47 154 PRO A N 1
ATOM 1242 C CA . PRO A 1 154 ? 63.857 2.304 18.467 1.00 43.47 154 PRO A CA 1
ATOM 1243 C C . PRO A 1 154 ? 63.592 2.447 19.967 1.00 43.47 154 PRO A C 1
ATOM 1245 O O . PRO A 1 154 ? 62.721 3.206 20.388 1.00 43.47 154 PRO A O 1
ATOM 1248 N N . LYS A 1 155 ? 64.332 1.693 20.785 1.00 47.62 155 LYS A N 1
ATOM 1249 C CA . LYS A 1 155 ? 64.421 1.968 22.218 1.00 47.62 155 LYS A CA 1
ATOM 1250 C C . LYS A 1 155 ? 65.045 3.353 22.367 1.00 47.62 155 LYS A C 1
ATOM 1252 O O . LYS A 1 155 ? 66.255 3.499 22.230 1.00 47.62 155 LYS A O 1
ATOM 1257 N N . THR A 1 156 ? 64.234 4.362 22.650 1.00 46.22 156 THR A N 1
ATOM 1258 C CA . THR A 1 156 ? 64.722 5.609 23.236 1.00 46.22 156 THR A CA 1
ATOM 1259 C C . THR A 1 156 ? 65.138 5.296 24.672 1.00 46.22 156 THR A C 1
ATOM 1261 O O . THR A 1 156 ? 64.291 5.144 25.551 1.00 46.22 156 THR A O 1
ATOM 1264 N N . SER A 1 157 ? 66.439 5.093 24.885 1.00 44.94 157 SER A N 1
ATOM 1265 C CA . SER A 1 157 ? 67.057 5.106 26.209 1.00 44.94 157 SER A CA 1
ATOM 1266 C C . SER A 1 157 ? 67.419 6.540 26.587 1.00 44.94 157 SER A C 1
ATOM 1268 O O . SER A 1 157 ? 68.047 7.212 25.770 1.00 44.94 157 SER A O 1
ATOM 1270 N N . THR A 1 158 ? 67.110 6.894 27.841 1.00 42.72 158 THR A N 1
ATOM 1271 C CA . THR A 1 158 ? 67.529 8.086 28.617 1.00 42.72 158 THR A CA 1
ATOM 1272 C C . THR A 1 158 ? 67.087 9.453 28.119 1.00 42.72 158 THR A C 1
ATOM 1274 O O . THR A 1 158 ? 67.457 9.838 26.994 1.00 42.72 158 THR A O 1
#

Secondary structure (DSSP, 8-state):
-HHHHHHHHT--S--S-TTTTGGG-HHHHHHHHHHHHHHHHHHHHTHHHH-PPPPPHHHHHHHHHHHHHHHHHHHHHHHS---S-S--SS--------------TT----------HHHHHHHHHHHHHHHHHHHHHHHHS---TT-TTTT-S-----